Protein AF-A0A3D1VMU6-F1 (afdb_monomer)

Solvent-accessible surface area (backbone atoms only — not comparable to full-atom values): 3593 Å² total; per-residue (Å²): 130,91,83,47,62,67,58,51,52,32,44,77,51,52,76,47,80,79,94,70,86,83,46,70,57,92,94,43,59,60,68,76,50,49,77,68,52,33,52,50,43,39,70,76,75,48,86,88,85,71,99,71,135

Foldseek 3Di:
DPPCPVVVVCVQLLVDADPDDWDDDDNDTSNPDDPVRSVVCNVPPDDDDDPDD

Nearest PDB structures (foldseek):
  3tif-assembly1_B  TM=9.076E-01  e=4.230E-02  Methanocaldococcus jannaschii DSM 2661
  7arj-assembly1_D  TM=8.405E-01  e=2.253E-02  Escherichia coli K-12
  6xgz-assembly2_C  TM=8.521E-01  e=2.592E-02  Escherichia coli LAU-EC10
  6xgz-assembly3_E  TM=8.236E-01  e=3.197E-02  Escherichia coli LAU-EC10
  7mew-assembly1_B  TM=7.011E-01  e=9.864E-01  Escherichia coli

Mean predicted aligned error: 3.57 Å

Secondary structure (DSSP, 8-state):
--SSHHHHHHHHTTSS--SSS--EETTEEGGG--HHHHHHHHHHT-----S--

Structure (mmCIF, N/CA/C/O backbone):
data_AF-A0A3D1VMU6-F1
#
_entry.id   AF-A0A3D1VMU6-F1
#
loop_
_atom_site.group_PDB
_atom_site.id
_atom_site.type_symbol
_atom_site.label_atom_id
_atom_site.label_alt_id
_atom_site.label_comp_id
_atom_site.label_asym_id
_atom_site.label_entity_id
_atom_site.label_seq_id
_atom_site.pdbx_PDB_ins_code
_atom_site.Cartn_x
_atom_site.Cartn_y
_atom_site.Cartn_z
_atom_site.occupancy
_atom_site.B_iso_or_equiv
_atom_site.auth_seq_id
_atom_site.auth_comp_id
_atom_site.auth_asym_id
_atom_site.auth_atom_id
_atom_site.pdbx_PDB_model_num
ATOM 1 N N . SER A 1 1 ? 11.855 6.262 -14.932 1.00 58.16 1 SER A N 1
ATOM 2 C CA . SER A 1 1 ? 10.991 7.371 -15.395 1.00 58.16 1 SER A CA 1
ATOM 3 C C . SER A 1 1 ? 10.188 7.876 -14.203 1.00 58.16 1 SER A C 1
ATOM 5 O O . SER A 1 1 ? 9.281 7.187 -13.754 1.00 58.16 1 SER A O 1
ATOM 7 N N . GLY A 1 2 ? 10.601 8.995 -13.600 1.00 88.94 2 GLY A N 1
ATOM 8 C CA . GLY A 1 2 ? 10.221 9.447 -12.247 1.00 88.94 2 GLY A CA 1
ATOM 9 C C . GLY A 1 2 ? 8.788 9.957 -12.053 1.00 88.94 2 GLY A C 1
ATOM 10 O O . GLY A 1 2 ? 8.542 10.719 -11.132 1.00 88.94 2 GLY A O 1
ATOM 11 N N . ALA A 1 3 ? 7.832 9.538 -12.882 1.00 94.12 3 ALA A N 1
ATOM 12 C CA . ALA A 1 3 ? 6.435 9.972 -12.798 1.00 94.12 3 ALA A CA 1
ATOM 13 C C . ALA A 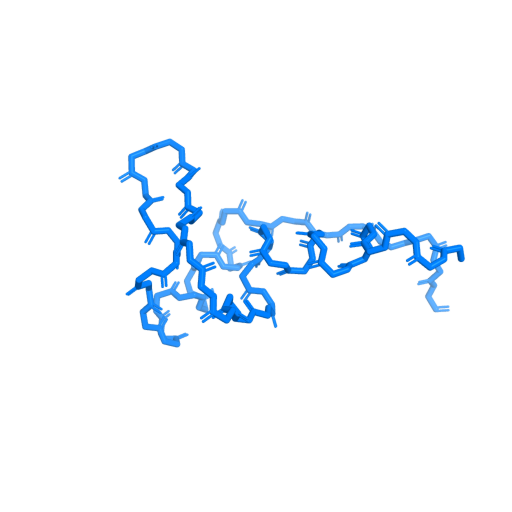1 3 ? 5.643 9.339 -11.627 1.00 94.12 3 ALA A C 1
ATOM 15 O O . ALA A 1 3 ? 4.422 9.431 -11.600 1.00 94.12 3 ALA A O 1
ATOM 16 N N . GLY A 1 4 ? 6.304 8.628 -10.706 1.00 94.31 4 GLY A N 1
ATOM 17 C CA . GLY A 1 4 ? 5.664 8.048 -9.516 1.00 94.31 4 GLY A CA 1
ATOM 18 C C . GLY A 1 4 ? 4.846 6.771 -9.745 1.00 94.31 4 GLY A C 1
ATOM 19 O O . GLY A 1 4 ? 4.168 6.317 -8.832 1.00 94.31 4 GLY A O 1
ATOM 20 N N . LYS A 1 5 ? 4.913 6.144 -10.927 1.00 93.88 5 LYS A N 1
ATOM 21 C CA . LYS A 1 5 ? 4.125 4.932 -11.244 1.00 93.88 5 LYS A CA 1
ATOM 22 C C . LYS A 1 5 ? 4.400 3.777 -10.274 1.00 93.88 5 LYS A C 1
ATOM 24 O O . LYS A 1 5 ? 3.465 3.134 -9.819 1.00 93.88 5 LYS A O 1
ATOM 29 N N . THR A 1 6 ? 5.667 3.540 -9.931 1.00 92.88 6 THR A N 1
ATOM 30 C CA . THR A 1 6 ? 6.046 2.504 -8.956 1.00 92.88 6 THR A CA 1
ATOM 31 C C . THR A 1 6 ? 5.484 2.814 -7.573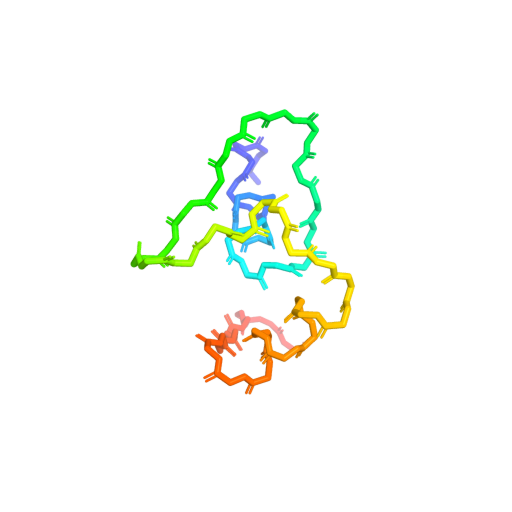 1.00 92.88 6 THR A C 1
ATOM 33 O O . THR A 1 6 ? 4.920 1.932 -6.939 1.00 92.88 6 THR A O 1
ATOM 36 N N . THR A 1 7 ? 5.564 4.073 -7.134 1.00 94.56 7 THR A N 1
ATOM 37 C CA . THR A 1 7 ? 4.962 4.519 -5.871 1.00 94.56 7 THR A CA 1
ATOM 38 C C . THR A 1 7 ? 3.458 4.269 -5.869 1.00 94.56 7 THR A C 1
ATOM 40 O O . THR A 1 7 ? 2.945 3.656 -4.942 1.00 94.56 7 THR A O 1
ATOM 43 N N . LEU A 1 8 ? 2.755 4.653 -6.937 1.00 93.12 8 LEU A N 1
ATOM 44 C CA . LEU A 1 8 ? 1.317 4.421 -7.064 1.00 93.12 8 LEU A CA 1
ATOM 45 C C . LEU A 1 8 ? 0.962 2.928 -6.996 1.00 93.12 8 LEU A C 1
ATOM 47 O O . LEU A 1 8 ? 0.059 2.552 -6.254 1.00 93.12 8 LEU A O 1
ATOM 51 N N . LEU A 1 9 ? 1.682 2.074 -7.729 1.00 92.88 9 LEU A N 1
ATOM 52 C CA . LEU A 1 9 ? 1.452 0.626 -7.704 1.00 92.88 9 LEU A CA 1
ATOM 53 C C . LEU A 1 9 ? 1.699 0.031 -6.311 1.00 92.88 9 LEU A C 1
ATOM 55 O O . LEU A 1 9 ? 0.914 -0.796 -5.853 1.00 92.88 9 LEU A O 1
ATOM 59 N N . ASN A 1 10 ? 2.736 0.488 -5.608 1.00 92.88 10 ASN A N 1
ATOM 60 C CA . ASN A 1 10 ? 3.028 0.039 -4.247 1.00 92.88 10 ASN A CA 1
ATOM 61 C C . ASN A 1 10 ? 1.944 0.469 -3.249 1.00 92.88 10 ASN A C 1
ATOM 63 O O . ASN A 1 10 ? 1.571 -0.322 -2.382 1.00 92.88 10 ASN A O 1
ATOM 67 N N . LEU A 1 11 ? 1.412 1.687 -3.391 1.00 94.38 11 LEU A N 1
ATOM 68 C CA . LEU A 1 11 ? 0.314 2.190 -2.565 1.00 94.38 11 LEU A CA 1
ATOM 69 C C . LEU A 1 11 ? -0.976 1.388 -2.799 1.00 94.38 11 LEU A C 1
ATOM 71 O O . LEU A 1 11 ? -1.597 0.938 -1.839 1.00 94.38 11 LEU A O 1
ATOM 75 N N . LEU A 1 12 ? -1.348 1.133 -4.059 1.00 92.81 12 LEU A N 1
ATOM 76 C CA . LEU A 1 12 ? -2.525 0.317 -4.395 1.00 92.81 12 LEU A CA 1
ATOM 77 C C . LEU A 1 12 ? -2.383 -1.134 -3.911 1.00 92.81 12 LEU A C 1
ATOM 79 O O . LEU A 1 12 ? -3.348 -1.741 -3.449 1.00 92.81 12 LEU A O 1
ATOM 83 N N . GLY A 1 13 ? -1.169 -1.682 -3.961 1.00 93.25 13 GLY A N 1
ATOM 84 C CA . GLY A 1 13 ? -0.865 -3.013 -3.444 1.00 93.25 13 GLY A CA 1
ATOM 85 C C . GLY A 1 13 ? -0.723 -3.104 -1.926 1.00 93.25 13 GLY A C 1
ATOM 86 O O . GLY A 1 13 ? -0.428 -4.186 -1.424 1.00 93.25 13 GLY A O 1
ATOM 87 N N . GLY A 1 14 ? -0.874 -2.004 -1.179 1.00 93.50 14 GLY A N 1
ATOM 88 C CA . GLY A 1 14 ? -0.690 -2.000 0.275 1.00 93.50 14 GLY A CA 1
ATOM 89 C C . GLY A 1 14 ? 0.734 -2.369 0.716 1.00 93.50 14 GLY A C 1
ATOM 90 O O . GLY A 1 14 ? 0.920 -2.940 1.797 1.00 93.50 14 GLY A O 1
ATOM 91 N N . MET A 1 15 ? 1.731 -2.112 -0.137 1.00 92.69 15 MET A N 1
ATOM 92 C CA . MET A 1 15 ? 3.161 -2.281 0.155 1.00 92.69 15 MET A CA 1
ATOM 93 C C . MET A 1 15 ? 3.797 -1.000 0.701 1.00 92.69 15 MET A C 1
ATOM 95 O O . MET A 1 15 ? 4.867 -1.063 1.300 1.00 92.69 15 MET A O 1
ATOM 99 N N . ASP A 1 16 ? 3.129 0.136 0.518 1.00 92.56 16 ASP A N 1
ATOM 100 C CA . ASP A 1 16 ? 3.546 1.442 1.017 1.00 92.56 16 ASP A CA 1
ATOM 101 C C . ASP A 1 16 ? 2.361 2.167 1.678 1.00 92.56 16 ASP A C 1
ATOM 103 O O . ASP A 1 16 ? 1.207 1.754 1.520 1.00 92.56 16 ASP A O 1
ATOM 107 N N . VAL A 1 17 ? 2.637 3.228 2.437 1.00 88.38 17 VAL A N 1
ATOM 108 C CA . VAL A 1 17 ? 1.634 3.994 3.191 1.00 88.38 17 VAL A CA 1
ATOM 109 C C . VAL A 1 17 ? 1.505 5.404 2.626 1.00 88.38 17 VAL A C 1
ATOM 111 O O . VAL A 1 17 ? 2.487 6.092 2.360 1.00 88.38 17 VAL A O 1
ATOM 114 N N . LEU A 1 18 ? 0.262 5.852 2.473 1.00 92.38 18 LEU A N 1
ATOM 115 C CA . LEU A 1 18 ? -0.060 7.198 2.015 1.00 92.38 18 LEU A CA 1
ATOM 116 C C . LEU A 1 18 ? 0.379 8.241 3.040 1.00 92.38 18 LEU A C 1
ATOM 118 O O . LEU A 1 18 ? 0.124 8.094 4.233 1.00 92.38 18 LEU A O 1
ATOM 122 N N . SER A 1 19 ? 0.945 9.348 2.573 1.00 92.94 19 SER A N 1
ATOM 123 C CA . SER A 1 19 ? 1.167 10.512 3.436 1.00 92.94 19 SER A CA 1
ATOM 124 C C . SER A 1 19 ? -0.133 11.273 3.724 1.00 92.94 19 SER A C 1
ATOM 126 O O . SER A 1 19 ? -0.296 11.827 4.807 1.00 92.94 19 SER A O 1
ATOM 128 N N . SER A 1 20 ? -1.061 11.310 2.763 1.00 95.31 20 SER A N 1
ATOM 129 C CA . SER A 1 20 ? -2.380 11.937 2.891 1.00 95.31 20 SER A CA 1
ATOM 130 C C . SER A 1 20 ? -3.352 11.403 1.828 1.00 95.31 20 SER A C 1
ATOM 132 O O . SER A 1 20 ? -2.943 10.738 0.875 1.00 95.31 20 SER A O 1
ATOM 134 N N . GLY A 1 21 ? -4.644 11.700 1.995 1.00 95.19 21 GLY A N 1
ATOM 135 C CA . GLY A 1 21 ? -5.709 11.240 1.100 1.00 95.19 21 GLY A CA 1
ATOM 136 C C . GLY A 1 21 ? -6.236 9.8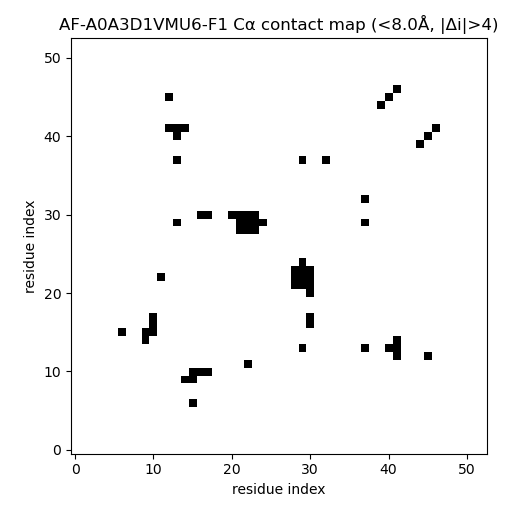47 1.451 1.00 95.19 21 GLY A C 1
ATOM 137 O O . GLY A 1 21 ? -5.978 9.324 2.535 1.00 95.19 21 GLY A O 1
ATOM 138 N N . THR A 1 22 ? -7.009 9.258 0.541 1.00 95.69 22 THR A N 1
ATOM 139 C CA . THR A 1 22 ? -7.668 7.964 0.745 1.00 95.69 22 THR A CA 1
ATOM 140 C C . THR A 1 22 ? -7.484 7.052 -0.462 1.00 95.69 22 THR A C 1
ATOM 142 O O . THR A 1 22 ? -7.492 7.497 -1.608 1.00 95.69 22 THR A O 1
ATOM 145 N N . ILE A 1 23 ? -7.321 5.755 -0.193 1.00 94.88 23 ILE A N 1
ATOM 146 C CA . ILE A 1 23 ? -7.393 4.695 -1.202 1.00 94.88 23 ILE A CA 1
ATOM 147 C C . ILE A 1 23 ? -8.540 3.786 -0.805 1.00 94.88 23 ILE A C 1
ATOM 149 O O . ILE A 1 23 ? -8.516 3.181 0.270 1.00 94.88 23 ILE A O 1
ATOM 153 N N . GLN A 1 24 ? -9.511 3.675 -1.701 1.00 93.81 24 GLN A N 1
ATOM 154 C CA . GLN A 1 24 ? -10.629 2.759 -1.589 1.00 93.81 24 GLN A CA 1
ATOM 155 C C . GLN A 1 24 ? -10.604 1.799 -2.777 1.00 93.81 24 GLN A C 1
ATOM 157 O O . GLN A 1 24 ? -10.460 2.228 -3.922 1.00 93.81 24 GLN A O 1
ATOM 162 N N . LEU A 1 25 ? -10.729 0.507 -2.489 1.00 89.00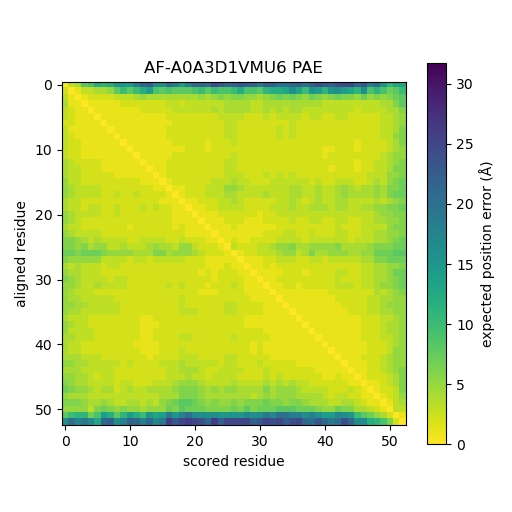 25 LEU A N 1
ATOM 163 C CA . LEU A 1 25 ? -10.896 -0.543 -3.484 1.00 89.00 25 LEU A CA 1
ATOM 164 C C . LEU A 1 25 ? -12.178 -1.297 -3.140 1.00 89.00 25 LEU A C 1
ATOM 166 O O . LEU A 1 25 ? -12.270 -1.884 -2.062 1.00 89.00 25 LEU A O 1
ATOM 170 N N . GLU A 1 26 ? -13.168 -1.243 -4.030 1.00 87.12 26 GLU A N 1
ATOM 171 C CA . GLU A 1 26 ? -14.530 -1.713 -3.744 1.00 87.12 26 GLU A CA 1
ATOM 172 C C . GLU A 1 26 ? -15.084 -1.041 -2.466 1.00 87.12 26 GLU A C 1
ATOM 174 O O . GLU A 1 26 ? -15.067 0.183 -2.333 1.00 87.12 26 GLU A O 1
ATOM 179 N N . GLU A 1 27 ? -15.530 -1.831 -1.493 1.00 89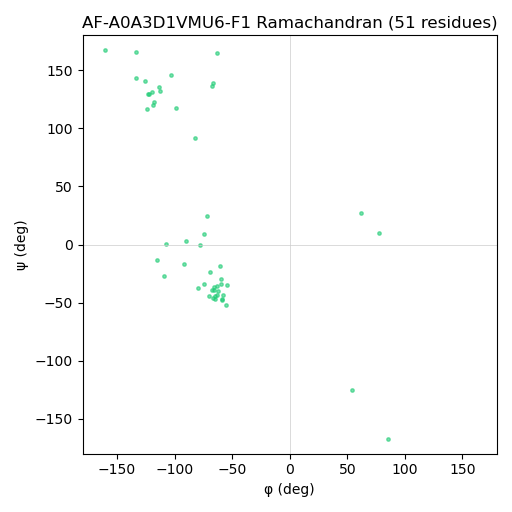.06 27 GLU A N 1
ATOM 180 C CA . GLU A 1 27 ? -16.022 -1.371 -0.190 1.00 89.06 27 GLU A CA 1
ATOM 181 C C . GLU A 1 27 ? -14.895 -1.273 0.866 1.00 89.06 27 GLU A C 1
ATOM 183 O O . GLU A 1 27 ? -15.146 -0.971 2.033 1.00 89.06 27 GLU A O 1
ATOM 188 N N . LYS A 1 28 ? -13.630 -1.541 0.497 1.00 90.81 28 LYS A N 1
ATOM 189 C CA . LYS A 1 28 ? -12.492 -1.585 1.430 1.00 90.81 28 LYS A CA 1
ATOM 190 C C . LYS A 1 28 ? -11.693 -0.281 1.401 1.00 90.81 28 LYS A C 1
ATOM 192 O O . LYS A 1 28 ? -11.054 0.055 0.402 1.00 90.81 28 LYS A O 1
ATOM 197 N N . LEU A 1 29 ? -11.643 0.420 2.534 1.00 95.00 29 LEU A N 1
ATOM 198 C CA . LEU A 1 29 ? -10.776 1.586 2.723 1.00 95.00 29 LEU A CA 1
ATOM 199 C C . LEU A 1 29 ? -9.354 1.137 3.103 1.00 95.00 29 LEU A C 1
ATOM 201 O O . LEU A 1 29 ? -9.029 0.932 4.271 1.00 95.00 29 LEU A O 1
ATOM 205 N N . ILE A 1 30 ? -8.498 0.960 2.099 1.00 94.50 30 ILE A N 1
ATOM 206 C CA . ILE A 1 30 ? -7.132 0.434 2.262 1.00 94.50 30 ILE A CA 1
ATOM 207 C C . ILE A 1 30 ? -6.256 1.396 3.061 1.00 94.50 30 ILE A C 1
ATOM 209 O O . ILE A 1 30 ? -5.453 0.975 3.891 1.00 94.50 30 ILE A O 1
ATOM 213 N N . SER A 1 31 ? -6.444 2.701 2.858 1.00 94.69 31 SER A N 1
ATOM 214 C CA . SER A 1 31 ? -5.659 3.752 3.515 1.00 94.69 31 SER A CA 1
ATOM 215 C C . SER A 1 31 ? -5.758 3.763 5.043 1.00 94.69 31 SER A C 1
ATOM 217 O O . SER A 1 31 ? -4.913 4.368 5.695 1.00 94.69 31 SER A O 1
ATOM 219 N N . THR A 1 32 ? -6.777 3.118 5.618 1.00 94.12 32 THR A N 1
ATOM 220 C CA . THR A 1 32 ? -6.997 3.042 7.072 1.00 94.12 32 THR A CA 1
ATOM 221 C C . THR A 1 32 ? -6.708 1.662 7.656 1.00 94.12 32 THR A C 1
ATOM 223 O O . THR A 1 32 ? -6.880 1.464 8.856 1.00 94.12 32 THR A O 1
ATOM 226 N N . MET A 1 33 ? -6.287 0.700 6.832 1.00 94.50 33 MET A N 1
ATOM 227 C CA . MET A 1 33 ? -5.990 -0.653 7.290 1.00 94.50 33 MET A CA 1
ATOM 228 C C . MET A 1 33 ? -4.755 -0.674 8.196 1.00 94.50 33 MET A C 1
ATOM 230 O O . MET A 1 33 ? -3.705 -0.103 7.897 1.00 94.50 33 MET A O 1
ATOM 234 N N . SER A 1 34 ? -4.850 -1.414 9.294 1.00 94.81 34 SER A N 1
ATOM 235 C CA . SER A 1 34 ? -3.709 -1.759 10.134 1.00 94.81 34 SER A CA 1
ATOM 236 C C . SER A 1 34 ? -2.694 -2.621 9.376 1.00 94.81 34 SER A C 1
ATOM 238 O O . SER A 1 34 ? -2.996 -3.270 8.374 1.00 94.81 34 SER A O 1
ATOM 240 N N . LYS A 1 35 ? -1.471 -2.741 9.912 1.00 94.31 35 LYS A N 1
ATOM 241 C CA . LYS A 1 35 ? -0.440 -3.635 9.345 1.00 94.31 35 LYS A CA 1
ATOM 242 C C . LYS A 1 35 ? -0.921 -5.084 9.189 1.00 94.31 35 LYS A C 1
ATOM 244 O O . LYS A 1 35 ? -0.521 -5.766 8.242 1.00 94.31 35 LYS A O 1
ATOM 249 N N . LYS A 1 36 ? -1.760 -5.565 10.115 1.00 96.56 36 LYS A N 1
ATOM 250 C CA . LYS 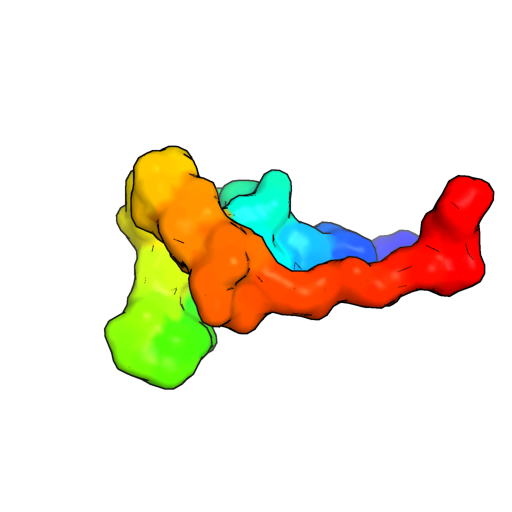A 1 36 ? -2.322 -6.922 10.074 1.00 96.56 36 LYS A CA 1
ATOM 251 C C . LYS A 1 36 ? -3.332 -7.061 8.935 1.00 96.56 36 LYS A C 1
ATOM 253 O O . LYS A 1 36 ? -3.261 -8.031 8.186 1.00 96.56 36 LYS A O 1
ATOM 258 N N . GLU A 1 37 ? -4.209 -6.077 8.769 1.00 95.75 37 GLU A N 1
ATOM 259 C CA . GLU A 1 37 ? -5.184 -6.037 7.674 1.00 95.75 37 GLU A CA 1
ATOM 260 C C . GLU A 1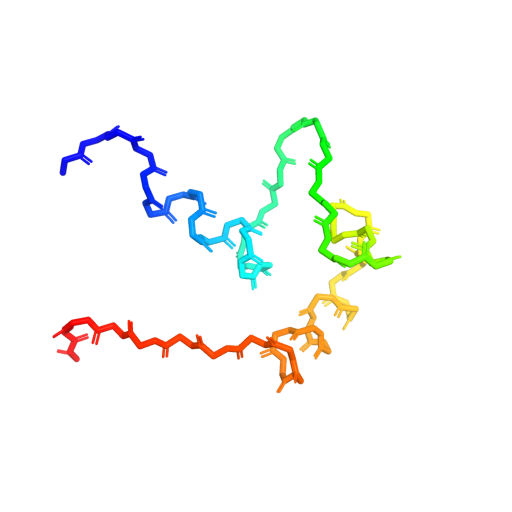 37 ? -4.496 -5.909 6.315 1.00 95.75 37 GLU A C 1
ATOM 262 O O . GLU A 1 37 ? -4.781 -6.708 5.432 1.00 95.75 37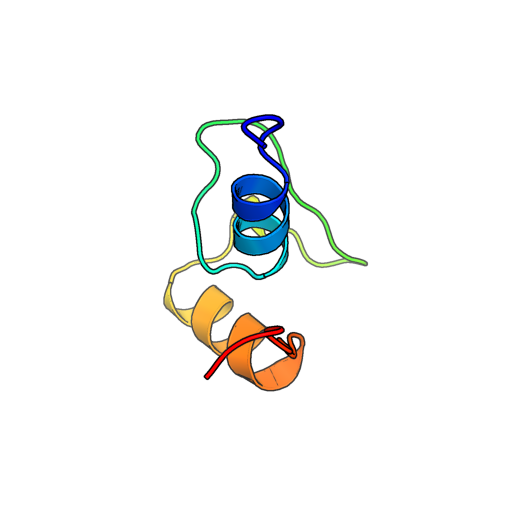 GLU A O 1
ATOM 267 N N . LEU A 1 38 ? -3.496 -5.031 6.179 1.00 95.06 38 LEU A N 1
ATOM 268 C CA . LEU A 1 38 ? -2.686 -4.925 4.959 1.00 95.06 38 LEU A CA 1
ATOM 269 C C . LEU A 1 38 ? -1.965 -6.237 4.622 1.00 95.06 38 LEU A C 1
ATOM 271 O O . LEU A 1 38 ? -1.798 -6.577 3.456 1.00 95.06 38 LEU A O 1
ATOM 275 N N . THR A 1 39 ? -1.550 -7.009 5.630 1.00 95.50 39 THR A N 1
ATOM 276 C CA . THR A 1 39 ? -0.957 -8.338 5.407 1.00 95.50 39 THR A CA 1
ATOM 277 C C . THR A 1 39 ? -1.981 -9.337 4.870 1.00 95.50 39 THR A C 1
ATOM 279 O O . THR A 1 39 ? -1.649 -10.122 3.985 1.00 95.50 39 THR A O 1
ATOM 282 N N . SER A 1 40 ? -3.218 -9.296 5.371 1.00 95.75 40 SER A N 1
ATOM 283 C CA . SER A 1 40 ? -4.323 -10.107 4.850 1.00 95.75 40 SER A CA 1
ATOM 284 C C . SER A 1 40 ? -4.698 -9.688 3.427 1.00 95.75 40 SER A C 1
ATOM 286 O O . SER A 1 40 ? -4.785 -10.539 2.548 1.00 95.75 40 SER A O 1
ATOM 288 N N . TYR A 1 41 ? -4.828 -8.383 3.187 1.00 94.56 41 TYR A N 1
ATOM 289 C CA . TYR A 1 41 ? -5.093 -7.794 1.875 1.00 94.56 41 TYR A CA 1
ATOM 290 C C . TYR A 1 41 ? -4.049 -8.238 0.844 1.00 94.56 41 TYR A C 1
ATOM 292 O O . TYR A 1 41 ? -4.392 -8.832 -0.173 1.00 94.56 41 TYR A O 1
ATOM 300 N N . ARG A 1 42 ? -2.753 -8.091 1.155 1.00 95.06 42 ARG A N 1
ATOM 301 C CA . ARG A 1 42 ? -1.673 -8.551 0.265 1.00 95.06 42 ARG A CA 1
ATOM 302 C C . ARG A 1 42 ? -1.702 -10.051 -0.017 1.00 95.06 42 ARG A C 1
ATOM 304 O O . ARG A 1 42 ? -1.232 -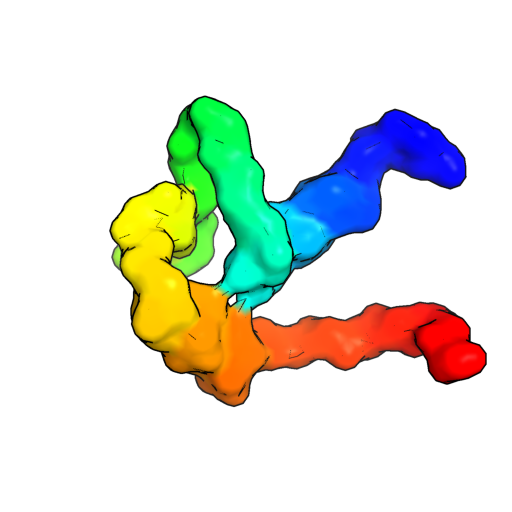10.475 -1.061 1.00 95.06 42 ARG A O 1
ATOM 311 N N . ARG A 1 43 ? -2.195 -10.860 0.923 1.00 95.56 43 ARG A N 1
ATOM 312 C CA . ARG A 1 43 ? -2.259 -12.320 0.775 1.00 95.56 43 ARG A CA 1
ATOM 313 C C . ARG A 1 43 ? -3.439 -12.770 -0.082 1.00 95.56 43 ARG A C 1
ATOM 315 O O . ARG A 1 43 ? -3.310 -13.768 -0.782 1.00 95.56 43 ARG A O 1
ATOM 322 N N . HIS A 1 44 ? -4.582 -12.104 0.046 1.00 95.00 44 HIS A N 1
ATOM 323 C CA . HIS A 1 44 ? -5.849 -12.598 -0.493 1.00 95.00 44 HIS A CA 1
ATOM 324 C C . HIS A 1 44 ? -6.364 -11.804 -1.693 1.00 95.00 44 HIS A C 1
ATOM 326 O O . HIS A 1 44 ? -7.056 -12.379 -2.524 1.00 95.00 44 HIS A O 1
ATOM 332 N N . ASP A 1 45 ? -6.016 -10.522 -1.796 1.00 92.75 45 ASP A N 1
ATOM 333 C CA . ASP A 1 45 ? -6.594 -9.606 -2.783 1.00 92.75 45 ASP A CA 1
ATOM 334 C C . ASP A 1 45 ? -5.562 -9.099 -3.812 1.00 92.75 45 ASP A C 1
ATOM 336 O O . ASP A 1 45 ? -5.939 -8.533 -4.834 1.00 92.75 45 ASP A O 1
ATOM 340 N N . VAL A 1 46 ? -4.256 -9.290 -3.573 1.00 93.00 46 VAL A N 1
ATOM 341 C CA . VAL A 1 46 ? -3.191 -8.698 -4.399 1.00 93.00 46 VAL A CA 1
ATOM 342 C C . VAL A 1 46 ? -2.269 -9.758 -4.997 1.00 93.00 46 VAL A C 1
ATOM 344 O O . VAL A 1 46 ? -1.698 -10.581 -4.286 1.00 93.00 46 VAL A O 1
ATOM 347 N N . GLY A 1 47 ? -2.049 -9.675 -6.312 1.00 92.00 47 GLY A N 1
ATOM 348 C CA . GLY A 1 47 ? -1.009 -10.411 -7.031 1.00 92.00 47 GLY A CA 1
ATOM 349 C C . GLY A 1 47 ? -0.091 -9.451 -7.785 1.00 92.00 47 GLY A C 1
ATOM 350 O O . GLY A 1 47 ? -0.568 -8.592 -8.523 1.00 92.00 47 GLY A O 1
ATOM 351 N N . PHE A 1 48 ? 1.224 -9.596 -7.612 1.00 88.38 48 PHE A N 1
ATOM 352 C CA . PHE A 1 48 ? 2.224 -8.790 -8.314 1.00 88.38 48 PHE A CA 1
ATOM 353 C C . PHE A 1 48 ? 3.035 -9.641 -9.286 1.00 88.38 48 PHE A C 1
ATOM 355 O O . PHE A 1 48 ? 3.568 -10.685 -8.916 1.00 88.38 48 PHE A O 1
ATOM 362 N N . VAL A 1 49 ? 3.176 -9.145 -10.514 1.00 88.81 49 VAL A N 1
ATOM 363 C CA . VAL A 1 49 ? 4.106 -9.676 -11.511 1.00 88.81 49 VAL A CA 1
ATOM 364 C C . VAL A 1 49 ? 5.103 -8.575 -11.836 1.00 88.81 49 VAL A C 1
ATOM 366 O O . VAL A 1 49 ? 4.717 -7.479 -12.245 1.00 88.81 49 VAL A O 1
ATOM 369 N N . PHE A 1 50 ? 6.384 -8.864 -11.636 1.00 84.50 50 PHE A N 1
ATOM 370 C CA . PHE A 1 50 ? 7.473 -7.955 -11.968 1.00 84.50 50 PHE A CA 1
ATOM 371 C C . PHE A 1 50 ? 8.147 -8.414 -13.258 1.00 84.50 50 PHE A C 1
ATOM 373 O O . PHE A 1 50 ? 8.235 -9.606 -13.538 1.00 84.50 50 PHE A O 1
ATOM 380 N N . GLN A 1 51 ? 8.609 -7.452 -14.056 1.00 82.69 51 GLN A N 1
ATOM 381 C CA . GLN A 1 51 ? 9.250 -7.733 -15.342 1.00 82.69 51 GLN A CA 1
ATOM 382 C C . GLN A 1 51 ? 10.628 -8.404 -15.189 1.00 82.69 51 GLN A C 1
ATOM 384 O O . GLN A 1 51 ? 11.068 -9.085 -16.112 1.00 82.69 51 GLN A O 1
ATOM 389 N N . PHE A 1 52 ? 11.300 -8.225 -14.049 1.00 79.44 52 PHE A N 1
ATOM 390 C CA . PHE A 1 52 ? 12.626 -8.785 -13.782 1.00 79.44 52 PHE A CA 1
ATOM 391 C C . PHE A 1 52 ? 12.624 -9.598 -12.479 1.00 79.44 52 PHE A C 1
ATOM 393 O O . PHE A 1 52 ? 11.990 -9.180 -11.506 1.00 79.44 52 PHE A O 1
ATOM 400 N N . TYR A 1 53 ? 13.336 -10.732 -12.500 1.00 57.19 53 TYR A N 1
ATOM 401 C CA . TYR A 1 53 ? 13.781 -11.495 -11.328 1.00 57.19 53 TYR A CA 1
ATOM 402 C C . TYR A 1 53 ? 15.197 -11.062 -10.953 1.00 57.19 53 TYR A C 1
ATOM 404 O O . TYR A 1 53 ? 15.993 -10.843 -11.897 1.00 57.19 53 TYR A O 1
#

pLDDT: mean 91.3, std 7.47, range [57.19, 96.56]

Sequence (53 aa):
SGAGKTTLLNLLGGMDVLSSGTIQLEEKLISTMSKKELTSYRRHDVGFVFQFY

Radius of gyration: 11.68 Å; Cα contacts (8 Å, |Δi|>4): 32; chains: 1; bounding box: 30×24×26 Å